Protein AF-A0A124I168-F1 (afdb_monomer_lite)

Radius of gyration: 15.31 Å; chains: 1; bounding box: 36×31×37 Å

Structure (mmCIF, N/CA/C/O backbone):
data_AF-A0A124I168-F1
#
_entry.id   AF-A0A124I168-F1
#
loop_
_atom_site.group_PDB
_atom_site.id
_atom_site.type_symbol
_atom_site.label_atom_id
_atom_site.label_alt_id
_atom_site.label_comp_id
_atom_site.label_asym_id
_atom_site.label_entity_id
_atom_site.label_seq_id
_atom_site.pdbx_PDB_ins_code
_atom_site.Cartn_x
_atom_site.Cartn_y
_atom_site.Cartn_z
_atom_site.occupancy
_atom_site.B_iso_or_equiv
_atom_site.auth_seq_id
_atom_site.auth_comp_id
_atom_site.auth_asym_id
_atom_site.auth_atom_id
_atom_site.pdbx_PDB_model_num
ATOM 1 N N . MET A 1 1 ? 7.025 -2.877 6.899 1.00 61.19 1 MET A N 1
ATOM 2 C CA . MET A 1 1 ? 5.943 -3.380 7.775 1.00 61.19 1 MET A CA 1
ATOM 3 C C . MET A 1 1 ? 6.222 -4.848 8.087 1.00 61.19 1 MET A C 1
ATOM 5 O O . MET A 1 1 ? 6.570 -5.586 7.168 1.00 61.19 1 MET A O 1
ATOM 9 N N . ARG A 1 2 ? 6.188 -5.247 9.364 1.00 65.12 2 ARG A N 1
ATOM 10 C CA . ARG A 1 2 ? 6.538 -6.609 9.804 1.00 65.12 2 ARG A CA 1
ATOM 11 C C . ARG A 1 2 ? 5.460 -7.613 9.334 1.00 65.12 2 ARG A C 1
ATOM 13 O O . ARG A 1 2 ? 4.284 -7.272 9.456 1.00 65.12 2 ARG A O 1
ATOM 20 N N . PRO A 1 3 ? 5.819 -8.786 8.767 1.00 66.94 3 PRO A N 1
ATOM 21 C CA . PRO A 1 3 ? 4.838 -9.797 8.360 1.00 66.94 3 PRO A CA 1
ATOM 22 C C . PRO A 1 3 ? 3.989 -10.248 9.550 1.00 66.94 3 PRO A C 1
ATOM 24 O O . PRO A 1 3 ? 4.515 -10.384 10.658 1.00 66.94 3 PRO A O 1
ATOM 27 N N . ARG A 1 4 ? 2.692 -10.480 9.327 1.00 64.44 4 ARG A N 1
ATOM 28 C CA . ARG A 1 4 ? 1.733 -10.791 10.401 1.00 64.44 4 ARG A CA 1
ATOM 29 C C . ARG A 1 4 ? 2.100 -12.077 11.140 1.00 64.44 4 ARG A C 1
ATOM 31 O O . ARG A 1 4 ? 2.060 -12.100 12.361 1.00 64.44 4 ARG A O 1
ATOM 38 N N . ASP A 1 5 ? 2.613 -13.057 10.405 1.00 70.62 5 ASP A N 1
ATOM 39 C CA . ASP A 1 5 ? 3.052 -14.362 10.921 1.00 70.62 5 ASP A CA 1
ATOM 40 C C . ASP A 1 5 ? 4.294 -14.272 11.821 1.00 70.62 5 ASP A C 1
ATOM 42 O O . ASP A 1 5 ? 4.705 -15.246 12.443 1.00 70.62 5 ASP A O 1
ATOM 46 N N . THR A 1 6 ? 4.914 -13.091 11.893 1.00 76.31 6 THR A N 1
ATOM 47 C CA . THR A 1 6 ? 6.043 -12.819 12.787 1.00 76.31 6 THR A CA 1
ATOM 48 C C . THR A 1 6 ? 5.652 -11.962 13.988 1.00 76.31 6 THR A C 1
ATOM 50 O O . THR A 1 6 ? 6.531 -11.639 14.787 1.00 76.31 6 THR A O 1
ATOM 53 N N . LEU A 1 7 ? 4.388 -11.538 14.107 1.00 77.12 7 LEU A N 1
ATOM 54 C CA . LEU A 1 7 ? 3.896 -10.818 15.282 1.00 77.12 7 LEU A CA 1
ATOM 55 C C . LEU A 1 7 ? 3.735 -11.796 16.444 1.00 77.12 7 LEU A C 1
ATOM 57 O O . LEU A 1 7 ? 3.271 -12.920 16.267 1.00 77.12 7 LEU A O 1
ATOM 61 N N . THR A 1 8 ? 4.096 -11.360 17.646 1.00 85.25 8 THR A N 1
ATOM 62 C CA . THR A 1 8 ? 3.731 -12.106 18.854 1.00 85.25 8 THR A CA 1
ATOM 63 C C . THR A 1 8 ? 2.234 -11.959 19.118 1.00 85.25 8 THR A C 1
ATOM 65 O O . THR A 1 8 ? 1.620 -10.960 18.742 1.00 85.25 8 THR A O 1
ATOM 68 N N . GLU A 1 9 ? 1.644 -12.911 19.834 1.00 82.06 9 GLU A N 1
ATOM 69 C CA . GLU A 1 9 ? 0.216 -12.898 20.186 1.00 82.06 9 GLU A CA 1
ATOM 70 C C . GLU A 1 9 ? -0.205 -11.600 20.909 1.00 82.06 9 GLU A C 1
ATOM 72 O O . GLU A 1 9 ? -1.252 -11.015 20.633 1.00 82.06 9 GLU A O 1
ATOM 77 N N . SER A 1 10 ? 0.677 -1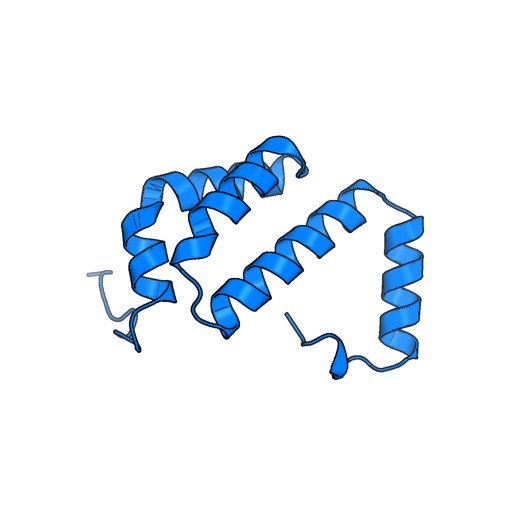1.059 21.757 1.00 82.12 10 SER A N 1
ATOM 78 C CA . SER A 1 10 ? 0.488 -9.765 22.426 1.00 82.12 10 SER A CA 1
ATOM 79 C C . SER A 1 10 ? 0.466 -8.564 21.470 1.00 82.12 10 SER A C 1
ATOM 81 O O . SER A 1 10 ? -0.264 -7.600 21.707 1.00 82.12 10 SER A O 1
ATOM 83 N N . GLN A 1 11 ? 1.248 -8.605 20.388 1.00 82.75 11 GLN A N 1
ATOM 84 C CA . GLN A 1 11 ? 1.278 -7.551 19.373 1.00 82.75 11 GLN A CA 1
ATOM 85 C C . GLN A 1 11 ? 0.033 -7.601 18.491 1.00 82.75 11 GLN A C 1
ATOM 87 O O . GLN A 1 11 ? -0.510 -6.548 18.154 1.00 82.75 11 GLN A O 1
ATOM 92 N N . ASP A 1 12 ? -0.439 -8.801 18.151 1.00 81.19 12 ASP A N 1
ATOM 93 C CA . ASP A 1 12 ? -1.665 -8.961 17.372 1.00 81.19 12 ASP A CA 1
ATOM 94 C C . ASP A 1 12 ? -2.894 -8.485 18.161 1.00 81.19 12 ASP A C 1
ATOM 96 O O . ASP A 1 12 ? -3.696 -7.704 17.647 1.00 81.19 12 ASP A O 1
ATOM 100 N N . LYS A 1 13 ? -2.969 -8.824 19.456 1.00 83.38 13 LYS A N 1
ATOM 101 C CA . LYS A 1 13 ? -4.033 -8.348 20.351 1.00 83.38 13 LYS A CA 1
ATOM 102 C C . LYS A 1 13 ? -4.051 -6.821 20.489 1.00 83.38 13 LYS A C 1
ATOM 104 O O . LYS A 1 13 ? -5.101 -6.203 20.343 1.00 83.38 13 LYS A O 1
ATOM 109 N N . ARG A 1 14 ? -2.886 -6.194 20.693 1.00 81.00 14 ARG A N 1
ATOM 110 C CA . ARG A 1 14 ? -2.751 -4.725 20.747 1.00 81.00 14 ARG A CA 1
ATOM 111 C C . ARG A 1 14 ? -3.215 -4.072 19.441 1.00 81.00 14 ARG A C 1
ATOM 113 O O . ARG A 1 14 ? -3.874 -3.036 19.462 1.00 81.00 14 ARG A O 1
ATOM 120 N N . LEU A 1 15 ? -2.863 -4.666 18.301 1.00 79.38 15 LEU A N 1
ATOM 121 C CA . LEU A 1 15 ? -3.277 -4.175 16.990 1.00 79.38 15 LEU A CA 1
ATOM 122 C C . LEU A 1 15 ? -4.798 -4.281 16.807 1.00 79.38 15 LEU A C 1
ATOM 124 O O . LEU A 1 15 ? -5.400 -3.367 16.250 1.00 79.38 15 LEU A O 1
ATOM 128 N N . LEU A 1 16 ? -5.416 -5.364 17.285 1.00 79.81 16 LEU A N 1
ATOM 129 C CA . LEU A 1 16 ? -6.866 -5.551 17.255 1.00 79.81 16 LEU A CA 1
ATOM 130 C C . LEU A 1 16 ? -7.600 -4.507 18.112 1.00 79.81 16 LEU A C 1
ATOM 132 O O . LEU A 1 16 ? -8.568 -3.915 17.645 1.00 79.81 16 LEU A O 1
ATOM 136 N N . GLU A 1 17 ? -7.116 -4.228 19.322 1.00 81.06 17 GLU A N 1
ATOM 137 C CA . GLU A 1 17 ? -7.700 -3.210 20.210 1.00 81.06 17 GLU A CA 1
ATOM 138 C C . GLU A 1 17 ? -7.665 -1.809 19.581 1.00 81.06 17 GLU A C 1
ATOM 140 O O . GLU A 1 17 ? -8.674 -1.105 19.565 1.00 81.06 17 GLU A O 1
ATOM 145 N N . VAL A 1 18 ? -6.530 -1.421 18.987 1.00 78.69 18 VAL A N 1
ATOM 146 C CA . VAL A 1 18 ? -6.395 -0.129 18.288 1.00 78.69 18 VAL A CA 1
ATOM 147 C C . VAL A 1 18 ? -7.325 -0.048 17.076 1.00 78.69 18 VAL A C 1
ATOM 149 O O . VAL A 1 18 ? -7.889 1.011 16.803 1.00 78.69 18 VAL A O 1
ATOM 152 N N . ARG A 1 19 ? -7.516 -1.163 16.362 1.00 73.00 19 ARG A N 1
ATOM 153 C CA . ARG A 1 19 ? -8.430 -1.230 15.217 1.00 73.00 19 ARG A CA 1
ATOM 154 C C . ARG A 1 19 ? -9.884 -1.012 15.621 1.00 73.00 19 ARG A C 1
ATOM 156 O O . ARG A 1 19 ? -10.581 -0.202 15.016 1.00 73.00 19 ARG A O 1
ATOM 163 N N . LEU A 1 20 ? -10.324 -1.689 16.677 1.00 76.44 20 LEU A N 1
ATOM 164 C CA . LEU A 1 20 ? -11.681 -1.536 17.206 1.00 76.44 20 LEU A CA 1
ATOM 165 C C . LEU A 1 20 ? -11.944 -0.115 17.726 1.00 76.44 20 LEU A C 1
ATOM 167 O O . LEU A 1 20 ? -13.068 0.368 17.636 1.00 76.44 20 LEU A O 1
ATOM 171 N N . ALA A 1 21 ? -10.912 0.566 18.230 1.00 80.25 21 ALA A N 1
ATOM 172 C CA . ALA A 1 21 ? -11.025 1.928 18.740 1.00 80.25 21 ALA A CA 1
ATOM 173 C C . ALA A 1 21 ? -11.099 3.008 17.642 1.00 80.25 21 ALA A C 1
ATOM 175 O O . ALA A 1 21 ? -11.585 4.106 17.914 1.00 80.25 21 ALA A O 1
ATOM 176 N N . CYS A 1 22 ? -10.611 2.743 16.422 1.00 82.56 22 CYS A N 1
ATOM 177 C CA . CYS A 1 22 ? -10.606 3.738 15.350 1.00 82.56 22 CYS A CA 1
ATOM 178 C C . CYS A 1 22 ? -10.736 3.099 13.949 1.00 82.56 22 CYS A C 1
ATOM 180 O O . CYS A 1 22 ? -9.763 2.537 13.425 1.00 82.56 22 CYS A O 1
ATOM 182 N N . PRO A 1 23 ? -11.912 3.207 13.301 1.00 73.06 23 PRO A N 1
ATOM 183 C CA . PRO A 1 23 ? -12.145 2.621 11.979 1.00 73.06 23 PRO A CA 1
ATOM 184 C C . PRO A 1 23 ? -11.244 3.227 10.890 1.00 73.06 23 PRO A C 1
ATOM 186 O O . PRO A 1 23 ? -10.749 2.491 10.038 1.00 73.06 23 PRO A O 1
ATOM 189 N N . ASP A 1 24 ? -10.920 4.521 10.973 1.00 74.81 24 ASP A N 1
ATOM 190 C CA . ASP A 1 24 ? -10.012 5.182 10.024 1.00 74.81 24 ASP A CA 1
ATOM 191 C C . ASP A 1 24 ? -8.588 4.606 10.090 1.00 74.81 24 ASP A C 1
ATOM 193 O O . ASP A 1 24 ? -7.954 4.342 9.065 1.00 74.81 24 ASP A O 1
ATOM 197 N N . ILE A 1 25 ? -8.086 4.349 11.305 1.00 79.12 25 ILE A N 1
ATOM 198 C CA . ILE A 1 25 ? -6.777 3.712 11.516 1.00 79.12 25 ILE A CA 1
ATOM 199 C C . ILE A 1 25 ? -6.808 2.263 11.028 1.00 79.12 25 ILE A C 1
ATOM 201 O O . ILE A 1 25 ? -5.817 1.781 10.475 1.00 79.12 25 ILE A O 1
ATOM 205 N N . THR A 1 26 ? -7.935 1.569 11.188 1.00 81.00 26 THR A N 1
ATOM 206 C CA . THR A 1 26 ? -8.113 0.209 10.666 1.00 81.00 26 THR A CA 1
ATOM 207 C C . THR A 1 26 ? -7.964 0.172 9.154 1.00 81.00 26 THR A C 1
ATOM 209 O O . THR A 1 26 ? -7.100 -0.560 8.663 1.00 81.00 26 THR A O 1
ATOM 212 N N . GLY A 1 27 ? -8.719 1.015 8.441 1.00 81.44 27 GLY A N 1
ATOM 213 C CA . GLY A 1 27 ? -8.661 1.114 6.982 1.00 81.44 27 GLY A CA 1
ATOM 214 C C . GLY A 1 27 ? -7.259 1.468 6.489 1.00 81.44 27 GLY A C 1
ATOM 215 O O . GLY A 1 27 ? -6.717 0.796 5.608 1.00 81.44 27 GLY A O 1
ATOM 216 N N . ALA A 1 28 ? -6.604 2.435 7.139 1.00 83.94 28 ALA A N 1
ATOM 217 C CA . ALA A 1 28 ? -5.230 2.793 6.804 1.00 83.94 28 ALA A CA 1
ATOM 218 C C . ALA A 1 28 ? -4.241 1.630 7.012 1.00 83.94 28 ALA A C 1
ATOM 220 O O . ALA A 1 28 ? -3.374 1.370 6.174 1.00 83.94 28 ALA A O 1
ATOM 221 N N . CYS A 1 29 ? -4.381 0.885 8.111 1.00 83.88 29 CYS A N 1
ATOM 222 C CA . CYS A 1 29 ? -3.520 -0.259 8.401 1.00 83.88 29 CYS A CA 1
ATOM 223 C C . CYS A 1 29 ? -3.736 -1.424 7.424 1.00 83.88 29 CYS A C 1
ATOM 225 O O . CYS A 1 29 ? -2.777 -2.128 7.103 1.00 83.88 29 CYS A O 1
ATOM 227 N N . ASP A 1 30 ? -4.971 -1.670 6.983 1.00 85.62 30 ASP A N 1
ATOM 228 C CA . ASP A 1 30 ? -5.270 -2.726 6.009 1.00 85.62 30 ASP A CA 1
ATOM 229 C C . ASP A 1 30 ? -4.749 -2.381 4.610 1.00 85.62 30 ASP A C 1
ATOM 231 O O . ASP A 1 30 ? -4.095 -3.215 3.973 1.00 85.62 30 ASP A O 1
ATOM 235 N N . LEU A 1 31 ? -4.914 -1.134 4.166 1.00 88.12 31 LEU A N 1
ATOM 236 C CA . LEU A 1 31 ? -4.351 -0.670 2.898 1.00 88.12 31 LEU A CA 1
ATOM 237 C C . LEU A 1 31 ? -2.822 -0.715 2.900 1.00 88.12 31 LEU A C 1
ATOM 239 O O . LEU A 1 31 ? -2.219 -1.230 1.956 1.00 88.12 31 LEU A O 1
ATOM 243 N N . ALA A 1 32 ? -2.185 -0.243 3.974 1.00 87.81 32 ALA A N 1
ATOM 244 C CA . ALA A 1 32 ? -0.732 -0.254 4.095 1.00 87.81 32 ALA A CA 1
ATOM 245 C C . ALA A 1 32 ? -0.156 -1.682 4.169 1.00 87.81 32 ALA A C 1
ATOM 247 O O . ALA A 1 32 ? 0.935 -1.937 3.650 1.00 87.81 32 ALA A O 1
ATOM 248 N N . ARG A 1 33 ? -0.896 -2.637 4.753 1.00 86.19 33 ARG A N 1
ATOM 249 C CA . ARG A 1 33 ? -0.527 -4.060 4.711 1.00 86.19 33 ARG A CA 1
ATOM 250 C C . ARG A 1 33 ? -0.601 -4.601 3.290 1.00 86.19 33 ARG A C 1
ATOM 252 O O . ARG A 1 33 ? 0.362 -5.204 2.828 1.00 86.19 33 ARG A O 1
ATOM 259 N N . THR A 1 34 ? -1.712 -4.360 2.602 1.00 89.38 34 THR A N 1
ATOM 260 C CA . THR A 1 34 ? -1.920 -4.842 1.231 1.00 89.38 34 THR A CA 1
ATOM 261 C C . THR A 1 34 ? -0.831 -4.310 0.297 1.00 89.38 34 THR A C 1
ATOM 263 O O . THR A 1 34 ? -0.236 -5.080 -0.451 1.00 89.38 34 THR A O 1
ATOM 266 N N . PHE A 1 35 ? -0.460 -3.033 0.429 1.00 88.56 35 PHE A N 1
ATOM 267 C CA . PHE A 1 35 ? 0.671 -2.453 -0.297 1.00 88.56 35 PHE A CA 1
ATOM 268 C C . PHE A 1 35 ? 1.996 -3.162 0.009 1.00 88.56 35 PHE A C 1
ATOM 270 O O . PHE A 1 35 ? 2.744 -3.512 -0.901 1.00 88.56 35 PHE A O 1
ATOM 277 N N . ALA A 1 36 ? 2.292 -3.417 1.288 1.00 87.69 36 ALA A N 1
ATOM 278 C CA . ALA A 1 36 ? 3.521 -4.100 1.682 1.00 87.69 36 ALA A CA 1
ATOM 279 C C . ALA A 1 36 ? 3.626 -5.519 1.091 1.00 87.69 36 ALA A C 1
ATOM 281 O O . ALA A 1 36 ? 4.727 -5.933 0.722 1.00 87.69 36 ALA A O 1
ATOM 282 N N . GLU A 1 37 ? 2.510 -6.243 0.959 1.00 88.75 37 GLU A N 1
ATOM 283 C CA . GLU A 1 37 ? 2.478 -7.537 0.266 1.00 88.75 37 GLU A CA 1
ATOM 284 C C . GLU A 1 37 ? 2.766 -7.389 -1.234 1.00 88.75 37 GLU A C 1
ATOM 286 O O . GLU A 1 37 ? 3.570 -8.150 -1.776 1.00 88.75 37 GLU A O 1
ATOM 291 N N . LEU A 1 38 ? 2.187 -6.383 -1.902 1.00 89.19 38 LEU A N 1
ATOM 292 C CA . LEU A 1 38 ? 2.474 -6.104 -3.316 1.00 89.19 38 LEU A CA 1
ATOM 293 C C . LEU A 1 38 ? 3.961 -5.841 -3.553 1.00 89.19 38 LEU A C 1
ATOM 295 O O . LEU A 1 38 ? 4.544 -6.397 -4.485 1.00 89.19 38 LEU A O 1
ATOM 299 N N . VAL A 1 39 ? 4.580 -5.045 -2.677 1.00 86.62 39 VAL A N 1
ATOM 300 C CA . VAL A 1 39 ? 6.011 -4.730 -2.735 1.00 86.62 39 VAL A CA 1
ATOM 301 C C . VAL A 1 39 ? 6.861 -5.971 -2.482 1.00 86.62 39 VAL A C 1
ATOM 303 O O . VAL A 1 39 ? 7.778 -6.260 -3.252 1.00 86.62 39 VAL A O 1
ATOM 306 N N . ARG A 1 40 ? 6.550 -6.742 -1.432 1.00 86.50 40 ARG A N 1
ATOM 307 C CA . ARG A 1 40 ? 7.315 -7.944 -1.069 1.00 86.50 40 ARG A CA 1
ATOM 308 C C . ARG A 1 40 ? 7.260 -9.005 -2.163 1.00 86.50 40 ARG A C 1
ATOM 310 O O . ARG A 1 40 ? 8.277 -9.623 -2.468 1.00 86.50 40 ARG A O 1
ATOM 317 N N . HIS A 1 41 ? 6.089 -9.194 -2.762 1.00 87.88 41 HIS A N 1
ATOM 318 C CA . HIS A 1 41 ? 5.870 -10.182 -3.814 1.00 87.88 41 HIS A CA 1
ATOM 319 C C . HIS A 1 41 ? 6.107 -9.645 -5.226 1.00 87.88 41 HIS A C 1
ATOM 321 O O . HIS A 1 41 ? 5.904 -10.391 -6.183 1.00 87.88 41 HIS A O 1
ATOM 327 N N . ARG A 1 42 ? 6.546 -8.387 -5.368 1.00 85.25 42 ARG A N 1
ATOM 328 C CA . ARG A 1 42 ? 6.857 -7.762 -6.662 1.00 85.25 42 ARG A CA 1
ATOM 329 C C . ARG A 1 42 ? 5.703 -7.825 -7.662 1.00 85.25 42 ARG A C 1
ATOM 331 O O . ARG A 1 42 ? 5.886 -8.035 -8.859 1.00 85.25 42 ARG A O 1
ATOM 338 N N . ARG A 1 43 ? 4.482 -7.652 -7.156 1.00 86.31 43 ARG A N 1
ATOM 339 C CA . ARG A 1 43 ? 3.241 -7.718 -7.939 1.00 86.31 43 ARG A CA 1
ATOM 340 C C . ARG A 1 43 ? 2.862 -6.336 -8.465 1.00 86.31 43 ARG A C 1
ATOM 342 O O . ARG A 1 43 ? 1.789 -5.828 -8.155 1.00 86.31 43 ARG A O 1
ATOM 349 N N . GLY A 1 44 ? 3.748 -5.723 -9.254 1.00 83.69 44 GLY A N 1
ATOM 350 C CA . GLY A 1 44 ? 3.523 -4.380 -9.805 1.00 83.69 44 GLY A CA 1
ATOM 351 C C . GLY A 1 44 ? 2.251 -4.271 -10.655 1.00 83.69 44 GLY A C 1
ATOM 352 O O . GLY A 1 44 ? 1.602 -3.235 -10.648 1.00 83.69 44 GLY A O 1
ATOM 353 N N . TYR A 1 45 ? 1.817 -5.360 -11.294 1.00 87.31 45 TYR A N 1
ATOM 354 C CA . TYR A 1 45 ? 0.574 -5.407 -12.075 1.00 87.31 45 TYR A CA 1
ATOM 355 C C . TYR A 1 45 ? -0.708 -5.187 -11.247 1.00 87.31 45 TYR A C 1
ATOM 357 O O . TYR A 1 45 ? -1.724 -4.792 -11.809 1.00 87.31 45 TYR A O 1
ATOM 365 N N . LEU A 1 46 ? -0.671 -5.399 -9.923 1.00 90.31 46 LEU A N 1
ATOM 366 C CA . LEU A 1 46 ? -1.799 -5.129 -9.015 1.00 90.31 46 LEU A CA 1
ATOM 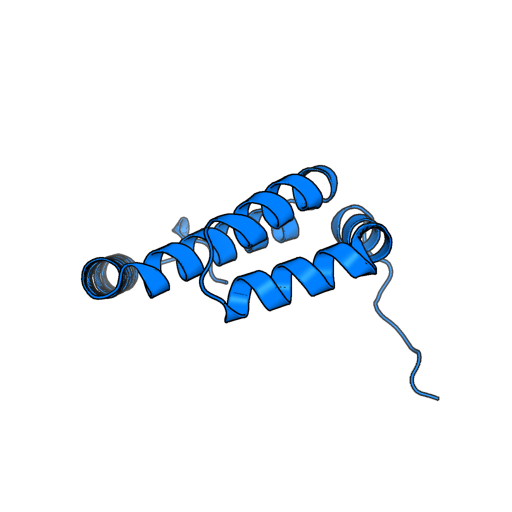367 C C . LEU A 1 46 ? -1.753 -3.715 -8.414 1.00 90.31 46 LEU A C 1
ATOM 369 O O . LEU A 1 46 ? -2.652 -3.331 -7.668 1.00 90.31 46 LEU A O 1
ATOM 373 N N . LEU A 1 47 ? -0.714 -2.924 -8.711 1.00 90.56 47 LEU A N 1
ATOM 374 C CA . LEU A 1 47 ? -0.537 -1.596 -8.123 1.00 90.56 47 LEU A CA 1
ATOM 375 C C . LEU A 1 47 ? -1.694 -0.657 -8.481 1.00 90.56 47 LEU A C 1
ATOM 377 O O . LEU A 1 47 ? -2.183 0.066 -7.618 1.00 90.56 47 LEU A O 1
ATOM 381 N N . LEU A 1 48 ? -2.164 -0.695 -9.730 1.00 90.50 48 LEU A N 1
ATOM 382 C CA . LEU A 1 48 ? -3.267 0.155 -10.181 1.00 90.50 48 LEU A CA 1
ATOM 383 C C . LEU A 1 48 ? -4.590 -0.179 -9.475 1.00 90.50 48 LEU A C 1
ATOM 385 O O . LEU A 1 48 ? -5.366 0.723 -9.165 1.00 90.50 48 LEU A O 1
ATOM 389 N N . GLU A 1 49 ? -4.849 -1.459 -9.214 1.00 92.44 49 GLU A N 1
ATOM 390 C CA . GLU A 1 49 ? -6.029 -1.900 -8.463 1.00 92.44 49 GLU A CA 1
ATOM 391 C C . GLU A 1 49 ? -5.966 -1.401 -7.016 1.00 92.44 49 GLU A C 1
ATOM 393 O O . GLU A 1 49 ? -6.919 -0.802 -6.521 1.00 92.44 49 GLU A O 1
ATOM 398 N N . TRP A 1 50 ? -4.804 -1.544 -6.377 1.00 94.19 50 TRP A N 1
ATOM 399 C CA . TRP A 1 50 ? -4.586 -1.034 -5.027 1.00 94.19 50 TRP A CA 1
ATOM 400 C C . TRP A 1 50 ? -4.728 0.492 -4.938 1.00 94.19 50 TRP A C 1
ATOM 402 O O . TRP A 1 50 ? -5.340 0.991 -3.996 1.00 94.19 50 TRP A O 1
ATOM 412 N N . ILE A 1 51 ? -4.218 1.238 -5.926 1.00 92.81 51 ILE A N 1
ATOM 413 C CA . ILE A 1 51 ? -4.363 2.701 -5.992 1.00 92.81 51 ILE A CA 1
ATOM 414 C C . ILE A 1 51 ? -5.840 3.092 -6.043 1.00 92.81 51 ILE A C 1
ATOM 416 O O . ILE A 1 51 ? -6.259 3.941 -5.264 1.00 92.81 51 ILE A O 1
ATOM 420 N N . ARG A 1 52 ? -6.642 2.454 -6.906 1.00 93.00 52 ARG A N 1
ATOM 421 C CA . ARG A 1 52 ? -8.081 2.754 -7.019 1.00 93.00 52 ARG A CA 1
ATOM 422 C C . ARG A 1 52 ? -8.812 2.521 -5.699 1.00 93.00 52 ARG A C 1
ATOM 424 O O . ARG A 1 52 ? -9.593 3.369 -5.282 1.00 93.00 52 ARG A O 1
ATOM 431 N N . GLN A 1 53 ? -8.511 1.411 -5.028 1.00 90.12 53 GLN A N 1
ATOM 432 C CA . GLN A 1 53 ? -9.067 1.090 -3.715 1.00 90.12 53 GLN A CA 1
ATOM 433 C C . GLN A 1 53 ? -8.677 2.142 -2.660 1.00 90.12 53 GLN A C 1
ATOM 435 O O . GLN A 1 53 ? -9.506 2.574 -1.862 1.00 90.12 53 GLN A O 1
ATOM 440 N N . ALA A 1 54 ? -7.417 2.585 -2.665 1.00 90.38 54 ALA A N 1
ATOM 441 C CA . ALA A 1 54 ? -6.924 3.597 -1.736 1.00 90.38 54 ALA A CA 1
ATOM 442 C C . ALA A 1 54 ? -7.479 5.007 -2.025 1.00 90.38 54 ALA A C 1
ATOM 444 O O . ALA A 1 54 ? -7.676 5.787 -1.100 1.00 90.38 54 ALA A O 1
ATOM 445 N N . GLU A 1 55 ? -7.754 5.348 -3.284 1.00 89.94 55 GLU A N 1
ATOM 446 C CA . GLU A 1 55 ? -8.398 6.615 -3.657 1.00 89.94 55 GLU A CA 1
ATOM 447 C C . GLU A 1 55 ? -9.867 6.673 -3.198 1.00 89.94 55 GLU A C 1
ATOM 449 O O . GLU A 1 55 ? -10.350 7.751 -2.856 1.00 89.94 55 GLU A O 1
ATOM 454 N N . GLN A 1 56 ? -10.565 5.532 -3.164 1.00 87.44 56 GLN A N 1
ATOM 455 C CA . GLN A 1 56 ? -11.986 5.454 -2.805 1.00 87.44 56 GLN A CA 1
ATOM 456 C C . GLN A 1 56 ? -12.222 5.352 -1.294 1.00 87.44 56 GLN A C 1
ATOM 458 O O . GLN A 1 56 ? -13.000 6.128 -0.742 1.00 87.44 56 GLN A O 1
ATOM 463 N N . ASP A 1 57 ? -11.524 4.432 -0.626 1.00 83.19 57 ASP A N 1
ATOM 464 C CA . ASP A 1 57 ? -11.916 3.979 0.717 1.00 83.19 57 ASP A CA 1
ATOM 465 C C . ASP A 1 57 ? -10.951 4.416 1.828 1.00 83.19 57 ASP A C 1
ATOM 467 O O . ASP A 1 57 ? -11.190 4.160 3.010 1.00 83.19 57 ASP A O 1
ATOM 471 N N . ALA A 1 58 ? -9.835 5.065 1.482 1.00 83.75 58 ALA A N 1
ATOM 472 C CA . ALA A 1 58 ? -8.827 5.433 2.468 1.00 83.75 58 ALA A CA 1
ATOM 473 C C . ALA A 1 58 ? -9.086 6.803 3.115 1.00 83.75 58 ALA A C 1
ATOM 475 O O . ALA A 1 58 ? -9.672 7.689 2.494 1.00 83.75 58 ALA A O 1
ATOM 476 N N . PRO A 1 59 ? -8.547 7.057 4.320 1.00 83.38 59 PRO A N 1
ATOM 477 C CA . PRO A 1 59 ? -8.466 8.405 4.877 1.00 83.38 59 PRO A CA 1
ATOM 478 C C . PRO A 1 59 ? -7.663 9.360 3.975 1.00 83.38 59 PRO A C 1
ATOM 480 O O . PRO A 1 59 ? -6.729 8.938 3.289 1.00 83.38 59 PRO A O 1
ATOM 483 N N . LYS A 1 60 ? -7.954 10.670 4.036 1.00 85.12 60 LYS A N 1
ATOM 484 C CA . LYS A 1 60 ? -7.336 11.710 3.176 1.00 85.12 60 LYS A CA 1
ATOM 485 C C . LYS A 1 60 ? -5.808 11.598 2.996 1.00 85.12 60 LYS A C 1
ATOM 487 O O . LYS A 1 60 ? -5.351 11.729 1.861 1.00 85.12 60 LYS A O 1
ATOM 492 N N . PRO A 1 61 ? -4.995 11.332 4.041 1.00 82.25 61 PRO A N 1
ATOM 493 C CA . PRO A 1 61 ? -3.549 11.182 3.862 1.00 82.25 61 PRO A CA 1
ATOM 494 C C . PRO A 1 61 ? -3.160 10.016 2.938 1.00 82.25 61 PRO A C 1
ATOM 496 O O . PRO A 1 61 ? -2.212 10.130 2.165 1.00 82.25 61 PRO A O 1
ATOM 499 N N . MET A 1 62 ? -3.901 8.906 2.982 1.00 85.62 62 MET A N 1
ATOM 500 C CA . MET A 1 62 ? -3.659 7.754 2.110 1.00 85.62 62 MET A CA 1
ATOM 501 C C . MET A 1 62 ? -4.148 7.982 0.683 1.00 85.62 62 MET A C 1
ATOM 503 O O . MET A 1 62 ? -3.475 7.542 -0.245 1.00 85.62 62 MET A O 1
ATOM 507 N N . GLN A 1 63 ? -5.251 8.710 0.497 1.00 88.75 63 GLN A N 1
ATOM 508 C CA . GLN A 1 63 ? -5.702 9.114 -0.840 1.00 88.75 63 GLN A CA 1
ATOM 509 C C . GLN A 1 63 ? -4.636 9.968 -1.545 1.00 88.75 63 GLN A C 1
ATOM 511 O O . GLN A 1 63 ? -4.327 9.743 -2.715 1.00 88.75 63 GLN A O 1
ATOM 516 N N . GLY A 1 64 ? -4.018 10.907 -0.815 1.00 88.69 64 GLY A N 1
ATOM 517 C CA . GLY A 1 64 ? -2.912 11.718 -1.330 1.00 88.69 64 GLY A CA 1
ATOM 518 C C . GLY A 1 64 ? -1.713 10.864 -1.743 1.00 88.69 64 GLY A C 1
ATOM 519 O O . GLY A 1 64 ? -1.194 11.016 -2.845 1.00 88.69 64 GLY A O 1
ATOM 520 N N . PHE A 1 65 ? -1.317 9.905 -0.902 1.00 87.88 65 PHE A N 1
ATOM 521 C CA . PHE A 1 65 ? -0.254 8.955 -1.237 1.00 87.88 65 PHE A CA 1
ATOM 522 C C . PHE A 1 65 ? -0.576 8.117 -2.488 1.00 87.88 65 PHE A C 1
ATOM 524 O O . PHE A 1 65 ? 0.268 7.993 -3.374 1.00 87.88 6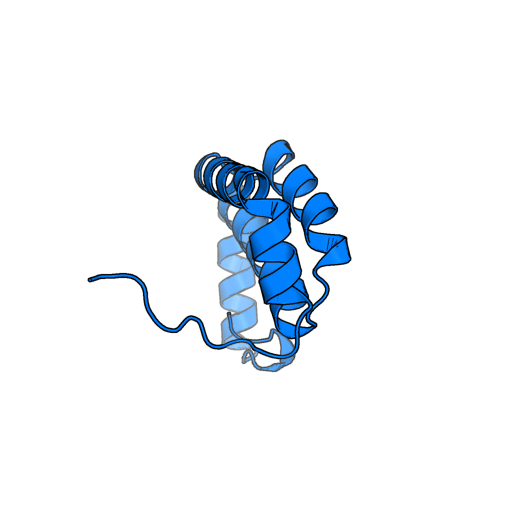5 PHE A O 1
ATOM 531 N N . ALA A 1 66 ? -1.798 7.590 -2.599 1.00 91.44 66 ALA A N 1
ATOM 532 C CA . ALA A 1 66 ? -2.242 6.836 -3.770 1.00 91.44 66 ALA A CA 1
ATOM 533 C C . ALA A 1 66 ? -2.220 7.688 -5.050 1.00 91.44 66 ALA A C 1
ATOM 535 O O . ALA A 1 66 ? -1.760 7.221 -6.091 1.00 91.44 66 ALA A O 1
ATOM 536 N N . SER A 1 67 ? -2.619 8.959 -4.947 1.00 90.00 67 SER A N 1
ATOM 537 C CA . SER A 1 67 ? -2.581 9.912 -6.061 1.00 90.00 67 SER A CA 1
ATOM 538 C C . SER A 1 67 ? -1.154 10.155 -6.566 1.00 90.00 67 SER A C 1
ATOM 540 O O . SER A 1 67 ? -0.939 10.201 -7.775 1.00 90.00 67 SER A O 1
ATOM 542 N N . PHE A 1 68 ? -0.163 10.263 -5.671 1.00 89.56 68 PHE A N 1
ATOM 543 C CA . PHE A 1 68 ? 1.247 10.369 -6.071 1.00 89.56 68 PHE A CA 1
ATOM 544 C C . PHE A 1 68 ? 1.734 9.104 -6.783 1.00 89.56 68 PHE A C 1
ATOM 546 O O . PHE A 1 68 ? 2.328 9.189 -7.853 1.00 89.56 68 PHE A O 1
ATOM 553 N N . LEU A 1 69 ? 1.418 7.920 -6.251 1.00 90.75 69 LEU A N 1
ATOM 554 C CA . LEU A 1 69 ? 1.775 6.657 -6.909 1.00 90.75 69 LEU A CA 1
ATOM 555 C C . LEU A 1 69 ? 1.131 6.510 -8.290 1.00 90.75 69 LEU A C 1
ATOM 557 O O . LEU A 1 69 ? 1.710 5.881 -9.172 1.00 90.75 69 LEU A O 1
ATOM 561 N N . ARG A 1 70 ? -0.058 7.085 -8.484 1.00 91.38 70 ARG A N 1
ATOM 562 C CA . ARG A 1 70 ? -0.743 7.100 -9.774 1.00 91.38 70 ARG A CA 1
ATOM 563 C C . ARG A 1 70 ? -0.049 7.992 -10.801 1.00 91.38 70 ARG A C 1
ATOM 565 O O . ARG A 1 70 ? -0.036 7.636 -11.975 1.00 91.38 70 ARG A O 1
ATOM 572 N N . GLN A 1 71 ? 0.500 9.130 -10.376 1.00 91.81 71 GLN A N 1
ATOM 573 C CA . GLN A 1 71 ? 1.250 10.034 -11.257 1.00 91.81 71 GLN A CA 1
ATOM 574 C C . GLN A 1 71 ? 2.514 9.354 -11.798 1.00 91.81 71 GLN A C 1
ATOM 576 O O . GLN A 1 71 ? 2.798 9.459 -12.986 1.00 91.81 71 GLN A O 1
ATOM 581 N N . ASP A 1 72 ? 3.196 8.578 -10.953 1.00 89.44 72 ASP A N 1
ATOM 582 C CA . ASP A 1 72 ? 4.422 7.849 -11.299 1.00 89.44 72 ASP A CA 1
ATOM 583 C C . ASP A 1 72 ? 4.183 6.352 -11.581 1.00 89.44 72 ASP A C 1
ATOM 585 O O . ASP A 1 72 ? 5.080 5.523 -11.393 1.00 89.44 72 ASP A O 1
ATOM 589 N N . LEU A 1 73 ? 2.975 5.975 -12.024 1.00 87.25 73 LEU A N 1
ATOM 590 C CA . LEU A 1 73 ? 2.533 4.575 -12.085 1.00 87.25 73 LEU A CA 1
ATOM 591 C C . LEU A 1 73 ? 3.510 3.665 -12.836 1.00 87.25 73 LEU A C 1
ATOM 593 O O . LEU A 1 73 ? 3.828 2.582 -12.343 1.00 87.25 73 LEU A O 1
ATOM 597 N N . ASP A 1 74 ? 4.007 4.093 -13.995 1.00 85.38 74 ASP A N 1
ATOM 598 C CA . ASP A 1 74 ? 4.929 3.297 -14.810 1.00 85.38 74 ASP A CA 1
ATOM 599 C C . ASP A 1 74 ? 6.273 3.089 -14.102 1.00 85.38 74 ASP A C 1
ATOM 601 O O . ASP A 1 74 ? 6.788 1.969 -14.043 1.00 85.38 74 ASP A O 1
ATOM 605 N N . ALA A 1 75 ? 6.816 4.149 -13.495 1.00 87.12 75 ALA A N 1
ATOM 606 C CA . ALA A 1 75 ? 8.083 4.104 -12.775 1.00 87.12 75 ALA A CA 1
ATOM 607 C C . ALA A 1 75 ? 7.990 3.218 -11.523 1.00 87.12 75 ALA A C 1
ATOM 609 O O . ALA A 1 75 ? 8.867 2.384 -11.280 1.00 87.12 75 ALA A O 1
ATOM 610 N N . VAL A 1 76 ? 6.904 3.339 -10.753 1.00 86.69 76 VAL A N 1
ATOM 611 C CA . VAL A 1 76 ? 6.679 2.510 -9.562 1.00 86.69 76 VAL A CA 1
ATOM 612 C C . VAL A 1 76 ? 6.413 1.061 -9.966 1.00 86.69 76 VAL A C 1
ATOM 614 O O . VAL A 1 76 ? 7.009 0.151 -9.396 1.00 86.69 76 VAL A O 1
ATOM 617 N N . THR A 1 77 ? 5.592 0.816 -10.987 1.00 88.38 77 THR A N 1
ATOM 618 C CA . THR A 1 77 ? 5.320 -0.539 -11.493 1.00 88.38 77 THR A CA 1
ATOM 619 C C . THR A 1 77 ? 6.603 -1.222 -11.965 1.00 88.38 77 THR A C 1
ATOM 621 O O . THR A 1 77 ? 6.841 -2.386 -11.624 1.00 88.38 77 THR A O 1
ATOM 624 N N . ALA A 1 78 ? 7.467 -0.499 -12.682 1.00 85.06 78 ALA A N 1
ATOM 625 C CA . ALA A 1 78 ? 8.784 -0.982 -13.080 1.00 85.06 78 ALA A CA 1
ATOM 626 C C . ALA A 1 78 ? 9.667 -1.283 -11.858 1.00 85.06 78 ALA A C 1
ATOM 628 O O . ALA A 1 78 ? 10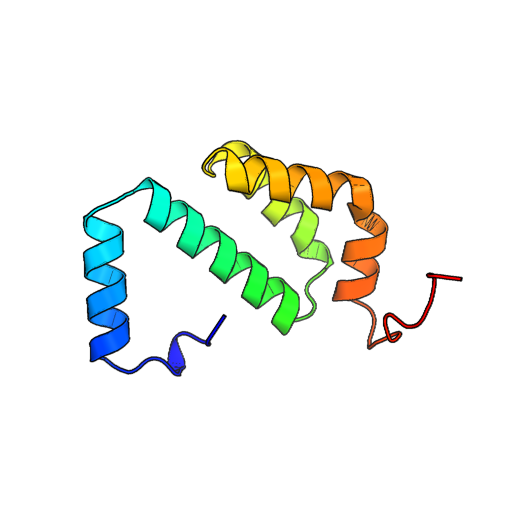.237 -2.372 -11.776 1.00 85.06 78 ALA A O 1
ATOM 629 N N . GLY A 1 79 ? 9.720 -0.384 -10.870 1.00 85.25 79 GLY A N 1
ATOM 630 C CA . GLY A 1 79 ? 10.469 -0.585 -9.625 1.00 85.25 79 GLY A CA 1
ATOM 631 C C . GLY A 1 79 ? 9.991 -1.783 -8.796 1.00 85.25 79 GLY A C 1
ATOM 632 O O . GLY A 1 79 ? 10.801 -2.464 -8.167 1.00 85.25 79 GLY A O 1
ATOM 633 N N . LEU A 1 80 ? 8.690 -2.085 -8.828 1.00 83.94 80 LEU A N 1
ATOM 634 C CA . LEU A 1 80 ? 8.109 -3.239 -8.143 1.00 83.94 80 LEU A CA 1
ATOM 635 C C . LEU A 1 80 ? 8.315 -4.549 -8.902 1.00 83.94 80 LEU A C 1
ATOM 637 O O . LEU A 1 80 ? 8.435 -5.584 -8.260 1.00 83.94 80 LEU A O 1
ATOM 641 N N . THR A 1 81 ? 8.344 -4.531 -10.235 1.00 80.94 81 THR A N 1
ATOM 642 C CA . THR A 1 81 ? 8.340 -5.756 -11.058 1.00 80.94 81 THR A CA 1
ATOM 643 C C . THR A 1 81 ? 9.745 -6.187 -11.477 1.00 80.94 81 THR A C 1
ATOM 645 O O . THR A 1 81 ? 10.045 -7.382 -11.543 1.00 80.94 81 THR A O 1
ATOM 648 N N . LEU A 1 82 ? 10.641 -5.235 -11.742 1.00 79.69 82 LEU A N 1
ATOM 649 C CA . LEU A 1 82 ? 11.999 -5.533 -12.182 1.00 79.69 82 LEU A CA 1
ATOM 650 C C . LEU A 1 82 ? 12.835 -6.088 -11.022 1.00 79.69 82 LEU A C 1
ATOM 652 O O . LEU A 1 82 ? 12.756 -5.638 -9.876 1.00 79.69 82 LEU A O 1
ATOM 656 N N . ARG A 1 83 ? 13.686 -7.084 -11.312 1.00 63.12 83 ARG A N 1
ATOM 657 C CA . ARG A 1 83 ? 14.698 -7.567 -10.362 1.00 63.12 83 ARG A CA 1
ATOM 658 C C . ARG A 1 83 ? 15.820 -6.538 -10.219 1.00 63.12 83 ARG A C 1
ATOM 660 O O . ARG A 1 83 ? 16.899 -6.744 -10.738 1.00 63.12 83 ARG A O 1
ATOM 667 N N . GLY A 1 84 ? 15.536 -5.463 -9.484 1.00 57.81 84 GLY A N 1
ATOM 668 C CA . GLY A 1 84 ? 16.500 -4.495 -8.968 1.00 57.81 84 GLY A CA 1
ATOM 669 C C . GLY A 1 84 ? 17.354 -3.802 -10.028 1.00 57.81 84 GLY A C 1
ATOM 670 O O . GLY A 1 84 ? 18.430 -4.278 -10.363 1.00 57.81 84 GLY A O 1
ATOM 671 N N . VAL A 1 85 ? 16.960 -2.594 -10.423 1.00 44.53 85 VAL A N 1
ATOM 672 C CA . VAL A 1 85 ? 17.961 -1.538 -10.589 1.00 44.53 85 VAL A CA 1
ATOM 673 C C . VAL A 1 85 ? 17.952 -0.751 -9.290 1.00 44.53 85 VAL A C 1
ATOM 675 O O . VAL A 1 85 ? 16.914 -0.273 -8.839 1.00 44.53 85 VAL A O 1
ATOM 678 N N . GLN A 1 86 ? 19.119 -0.725 -8.651 1.00 43.75 86 GLN A N 1
ATOM 679 C CA . GLN A 1 86 ? 19.453 0.180 -7.564 1.00 43.75 86 GLN A CA 1
ATOM 680 C C . GLN A 1 86 ? 18.882 1.566 -7.873 1.00 43.75 86 GLN A C 1
ATOM 682 O O . GLN A 1 86 ? 19.180 2.130 -8.924 1.00 43.75 86 GLN A O 1
ATOM 687 N N . ALA A 1 87 ? 18.110 2.128 -6.946 1.00 42.12 87 ALA A N 1
ATOM 688 C CA . ALA A 1 87 ? 17.923 3.566 -6.887 1.00 42.12 87 ALA A CA 1
ATOM 689 C C . ALA A 1 87 ? 19.298 4.187 -6.581 1.00 42.12 87 ALA A C 1
ATOM 691 O O . ALA A 1 87 ? 19.647 4.419 -5.429 1.00 42.12 87 ALA A O 1
ATOM 692 N N . SER A 1 88 ? 20.126 4.356 -7.611 1.00 45.34 88 SER A N 1
ATOM 693 C CA . SER A 1 88 ? 21.385 5.077 -7.534 1.00 45.34 88 SER A CA 1
ATOM 694 C C . SER A 1 88 ? 21.301 6.298 -8.435 1.00 45.34 88 SER A C 1
ATOM 696 O O . SER A 1 88 ? 21.170 6.187 -9.650 1.00 45.34 88 SER A O 1
ATOM 698 N N . SER A 1 89 ? 21.434 7.442 -7.768 1.00 45.84 89 SER A N 1
ATOM 699 C CA . SER A 1 89 ? 21.926 8.715 -8.287 1.00 45.84 89 SER A CA 1
ATOM 700 C C . SER A 1 89 ? 21.030 9.479 -9.258 1.00 45.84 89 SER A C 1
ATOM 702 O O . SER A 1 89 ? 21.040 9.240 -10.460 1.00 45.84 89 SER A O 1
ATOM 704 N N . ARG A 1 90 ? 20.382 10.521 -8.721 1.00 41.78 90 ARG A N 1
ATOM 705 C CA . ARG A 1 90 ? 20.420 11.8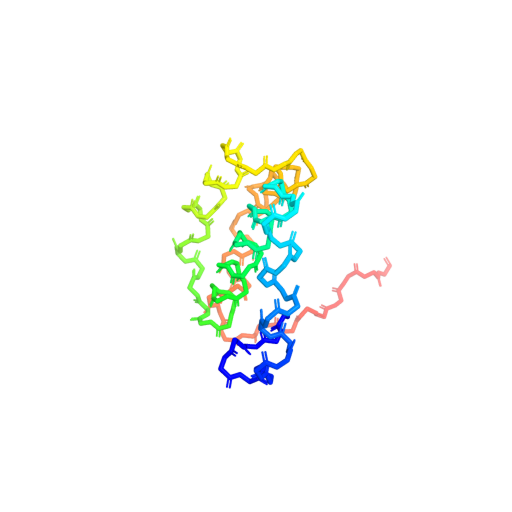86 -9.279 1.00 41.78 90 ARG A CA 1
ATOM 706 C C . ARG A 1 90 ? 20.052 12.907 -8.198 1.00 41.78 90 ARG A C 1
ATOM 708 O O . ARG A 1 90 ? 18.935 13.400 -8.126 1.00 41.78 90 ARG A O 1
ATOM 715 N N . VAL A 1 91 ? 21.033 13.208 -7.353 1.00 46.28 91 VAL A N 1
ATOM 716 C CA . VAL A 1 91 ? 21.274 14.588 -6.927 1.00 46.28 91 VAL A CA 1
ATOM 717 C C . VAL A 1 91 ? 22.721 14.854 -7.313 1.00 46.28 91 VAL A C 1
ATOM 719 O O . VAL A 1 91 ? 23.642 14.262 -6.755 1.00 46.28 91 VAL A O 1
ATOM 722 N N . THR A 1 92 ? 22.893 15.636 -8.366 1.00 49.59 92 THR A N 1
ATOM 723 C CA . THR A 1 92 ? 24.129 16.345 -8.691 1.00 49.59 92 THR A CA 1
ATOM 724 C C . THR A 1 92 ? 23.734 17.800 -8.819 1.00 49.59 92 THR A C 1
ATOM 726 O O . THR A 1 92 ? 22.635 18.031 -9.377 1.00 49.59 92 THR A O 1
#

Organism: NCBI:tx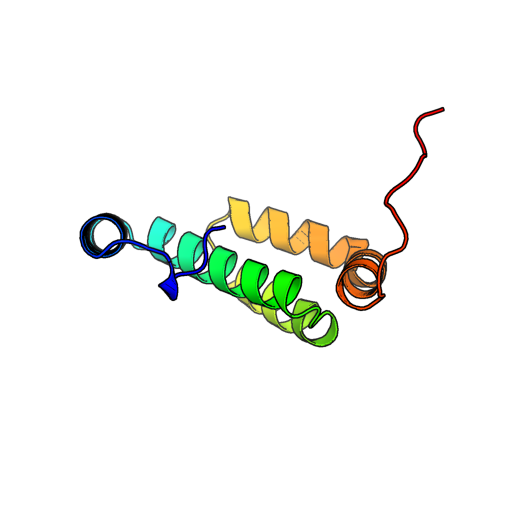id1943

Sequence (92 aa):
MRPRDTLTESQDKRLLEVRLACPDITGACDLARTFAELVRHRRGYLLLEWIRQAEQDAPKPMQGFASFLRQDLDAVTAGLTLRGVQASSRVT

Foldseek 3Di:
DDDPVPDDPVRVVVVVVVCVVDVQVVQVVVLVVVVVVLQVVLVLVCLLVSLVVQCPPHDPVSVVVSVVCVVCSVVVNCVSNDPDDPPDDDDD

Secondary structure (DSSP, 8-state):
---GGGS-HHHHHHHHHHHHH-HHHHHHHHHHHHHHHHHHTT-GGGHHHHHHHHHHHS-HHHHHHHHHHHHTHHHHHHHHHSS---------

pLDDT: mean 80.19, std 13.05, range [41.78, 94.19]